Protein AF-A0A958XAW1-F1 (afdb_monomer_lite)

Foldseek 3Di:
DVVVVVVVVVVVVPPDPPPPLAFWDKDKDKDKDKDFADPPGDDDDDDDDDDDDDDDDPDRMDIDIDMDIDTGSDPVVVVVVVVV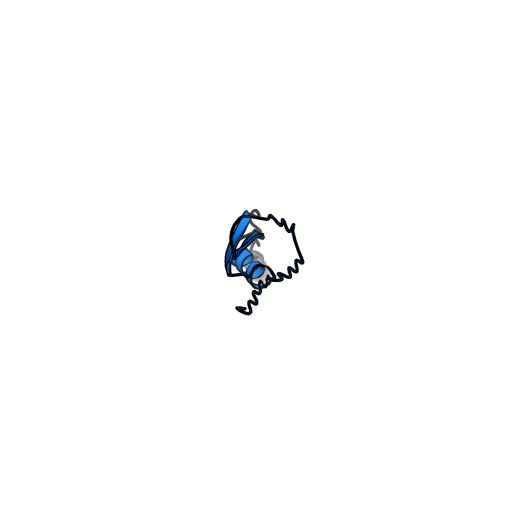DDDDDDDDDD

pLDDT: mean 83.37, std 15.76, range [49.16, 96.62]

Structure (mmCIF, N/CA/C/O backbone):
data_AF-A0A958XAW1-F1
#
_entry.id   AF-A0A958XAW1-F1
#
loop_
_atom_site.group_PDB
_atom_site.id
_atom_site.type_symbol
_atom_site.label_atom_id
_atom_site.label_alt_id
_atom_site.label_comp_id
_atom_site.label_asym_id
_atom_site.label_entity_id
_atom_site.label_seq_id
_atom_site.pdbx_PDB_ins_code
_atom_site.Cartn_x
_atom_site.Cartn_y
_atom_site.Cartn_z
_atom_site.occupancy
_atom_site.B_iso_or_equiv
_atom_site.auth_seq_id
_atom_site.auth_comp_id
_atom_site.auth_asym_id
_atom_site.auth_atom_id
_atom_site.pdbx_PDB_model_num
ATOM 1 N N . MET A 1 1 ? -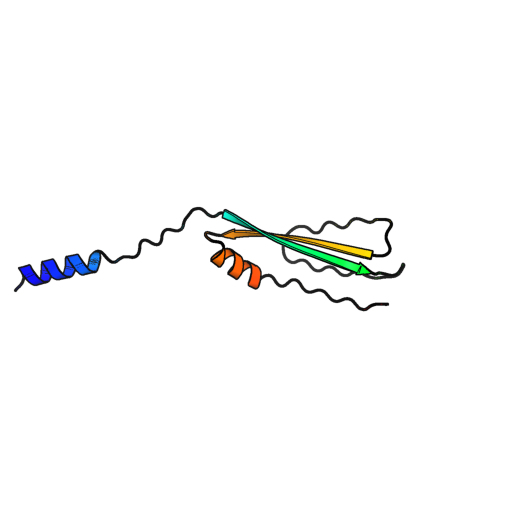54.207 -7.042 37.072 1.00 53.91 1 MET A N 1
ATOM 2 C CA . MET A 1 1 ? -54.156 -6.965 35.597 1.00 53.91 1 MET A CA 1
ATOM 3 C C . MET A 1 1 ? -53.298 -5.785 35.125 1.00 53.91 1 MET A C 1
ATOM 5 O O . MET A 1 1 ? -52.285 -6.035 34.496 1.00 53.91 1 MET A O 1
ATOM 9 N N . LEU A 1 2 ? -53.594 -4.527 35.500 1.00 49.16 2 LEU A N 1
ATOM 10 C CA . LEU A 1 2 ? -52.818 -3.348 35.052 1.00 49.16 2 LEU A CA 1
ATOM 11 C C . LEU A 1 2 ? -51.405 -3.217 35.680 1.00 49.16 2 LEU A C 1
ATOM 13 O O . LEU A 1 2 ? -50.460 -2.834 35.000 1.00 49.16 2 LEU A O 1
ATOM 17 N N . ARG A 1 3 ? -51.230 -3.601 36.957 1.00 51.12 3 ARG A N 1
ATOM 18 C CA . ARG A 1 3 ? -49.923 -3.556 37.663 1.00 51.12 3 ARG A CA 1
ATOM 19 C C . ARG A 1 3 ? -48.902 -4.572 37.133 1.00 51.12 3 ARG A C 1
ATOM 21 O O . ARG A 1 3 ? -47.713 -4.283 37.131 1.00 51.12 3 ARG A O 1
ATOM 28 N N . THR A 1 4 ? -49.355 -5.736 36.664 1.00 55.66 4 THR A N 1
ATOM 29 C CA . THR A 1 4 ? -48.488 -6.781 36.092 1.00 55.66 4 THR A CA 1
ATOM 30 C C . THR A 1 4 ? -48.015 -6.434 34.679 1.00 55.66 4 THR A C 1
ATOM 32 O O . THR A 1 4 ? -46.883 -6.745 34.327 1.00 55.66 4 THR A O 1
ATOM 35 N N . ILE A 1 5 ? -48.840 -5.727 33.898 1.00 59.03 5 ILE A N 1
ATOM 36 C CA . ILE A 1 5 ? -48.474 -5.226 32.563 1.00 59.03 5 ILE A CA 1
ATOM 37 C C . ILE A 1 5 ? -47.402 -4.128 32.660 1.00 59.03 5 ILE A C 1
ATOM 39 O O . ILE A 1 5 ? -46.465 -4.114 31.867 1.00 59.03 5 ILE A O 1
ATOM 43 N N . LEU A 1 6 ? -47.478 -3.260 33.678 1.00 56.41 6 LEU A N 1
ATOM 44 C CA . LEU A 1 6 ? -46.486 -2.198 33.893 1.00 56.41 6 LEU A CA 1
ATOM 45 C C . LEU A 1 6 ? -45.089 -2.751 34.245 1.00 56.41 6 LEU A C 1
ATOM 47 O O . LEU A 1 6 ? -44.077 -2.208 33.812 1.00 56.41 6 LEU A O 1
ATOM 51 N N . LEU A 1 7 ? -45.045 -3.855 34.998 1.00 55.31 7 LEU A N 1
ATOM 52 C CA . LEU A 1 7 ? -43.810 -4.556 35.368 1.00 55.31 7 LEU A CA 1
ATOM 53 C C . LEU A 1 7 ? -43.180 -5.300 34.182 1.00 55.31 7 LEU A C 1
ATOM 55 O O . LEU A 1 7 ? -41.958 -5.336 34.070 1.00 55.31 7 LEU A O 1
ATOM 59 N N . LEU A 1 8 ? -43.994 -5.836 33.269 1.00 53.94 8 LEU A N 1
ATOM 60 C CA . LEU A 1 8 ? -43.507 -6.549 32.086 1.00 53.94 8 LEU A CA 1
ATOM 61 C C . LEU A 1 8 ? -42.848 -5.602 31.065 1.00 53.94 8 LEU A C 1
ATOM 63 O O . LEU A 1 8 ? -41.828 -5.952 30.475 1.00 53.94 8 LEU A O 1
ATOM 67 N N . CYS A 1 9 ? -43.357 -4.374 30.911 1.00 54.25 9 CYS A N 1
ATOM 68 C CA . CYS A 1 9 ? -42.739 -3.359 30.045 1.00 54.25 9 CYS A CA 1
ATOM 69 C C . CYS A 1 9 ? -41.367 -2.881 30.552 1.00 54.25 9 CYS A C 1
ATOM 71 O O . CYS A 1 9 ? -40.504 -2.536 29.746 1.00 54.25 9 CYS A O 1
ATOM 73 N N . PHE A 1 10 ? -41.134 -2.891 31.869 1.00 53.78 10 PHE A N 1
ATOM 74 C CA . PHE A 1 10 ? -39.863 -2.447 32.452 1.00 53.78 10 PHE A CA 1
ATOM 75 C C . PHE A 1 10 ? -38.715 -3.439 32.192 1.00 53.78 10 PHE A C 1
ATOM 77 O O . PHE A 1 10 ? -37.562 -3.034 32.071 1.00 53.78 10 PHE A O 1
ATOM 84 N N . VAL A 1 11 ? -39.026 -4.732 32.034 1.00 58.56 11 VAL A N 1
ATOM 85 C CA . VAL A 1 11 ? -38.026 -5.779 31.755 1.00 58.56 11 VAL A CA 1
ATOM 86 C C . VAL A 1 11 ? -37.558 -5.749 30.293 1.00 58.56 11 VAL A C 1
ATOM 88 O O . VAL A 1 11 ? -36.399 -6.040 30.014 1.00 58.56 11 VAL A O 1
ATOM 91 N N . ILE A 1 12 ? -38.417 -5.334 29.357 1.00 57.88 12 ILE A N 1
ATOM 92 C CA . ILE A 1 12 ? -38.085 -5.296 27.921 1.00 57.88 12 ILE A CA 1
ATOM 93 C C . ILE A 1 12 ? -37.255 -4.044 27.571 1.00 57.88 12 ILE A C 1
ATOM 95 O O . ILE A 1 12 ? -36.405 -4.091 26.684 1.00 57.88 12 ILE A O 1
ATOM 99 N N . ALA A 1 13 ? -37.425 -2.939 28.306 1.00 57.06 13 ALA A N 1
ATOM 100 C CA . ALA A 1 13 ? -36.682 -1.694 28.076 1.00 57.06 13 ALA A CA 1
ATOM 101 C C . ALA A 1 13 ? -35.193 -1.754 28.492 1.00 57.06 13 ALA A C 1
ATOM 103 O O . ALA A 1 13 ? -34.404 -0.921 28.051 1.00 57.06 13 ALA A O 1
ATOM 104 N N . GLY A 1 14 ? -34.791 -2.732 29.315 1.00 57.25 14 GLY A N 1
ATOM 105 C CA . GLY A 1 14 ? -33.413 -2.873 29.810 1.00 57.25 14 GLY A CA 1
ATOM 106 C C . GLY A 1 14 ? -32.435 -3.565 28.850 1.00 57.25 14 GLY A C 1
ATOM 107 O O . GLY A 1 14 ? -31.235 -3.569 29.107 1.00 57.25 14 GLY A O 1
ATOM 108 N N . MET A 1 15 ? -32.917 -4.142 27.745 1.00 59.03 15 MET A N 1
ATOM 109 C CA . MET A 1 15 ? -32.095 -4.892 26.783 1.00 59.03 15 MET A CA 1
ATOM 110 C C . MET A 1 15 ? -31.663 -4.056 25.570 1.00 59.03 15 MET A C 1
ATOM 112 O O . MET A 1 15 ? -31.589 -4.567 24.454 1.00 59.03 15 MET A O 1
ATOM 116 N N . LEU A 1 16 ? -31.362 -2.768 25.752 1.00 59.75 16 LEU A N 1
ATOM 117 C CA . LEU A 1 16 ? -30.663 -2.022 24.707 1.00 59.75 16 LEU A CA 1
ATOM 118 C C . LEU A 1 16 ? -29.175 -2.401 24.758 1.00 59.75 16 LEU A C 1
ATOM 120 O O . LEU A 1 16 ? -28.518 -2.095 25.755 1.00 59.75 16 LEU A O 1
ATOM 124 N N . PRO A 1 17 ? -28.611 -3.056 23.724 1.00 62.62 17 PRO A N 1
ATOM 125 C CA . PRO A 1 17 ? -27.172 -3.241 23.664 1.00 62.62 17 PRO A CA 1
ATOM 126 C C . PRO A 1 17 ? -26.526 -1.857 23.580 1.00 62.62 17 PRO A C 1
ATOM 128 O O . PRO A 1 17 ? -26.698 -1.131 22.598 1.00 62.62 17 PRO A O 1
ATOM 131 N N . ALA A 1 18 ? -25.791 -1.480 24.625 1.00 57.66 18 ALA A N 1
ATOM 132 C CA . ALA A 1 18 ? -24.919 -0.320 24.590 1.00 57.66 18 ALA A CA 1
ATOM 133 C C . ALA A 1 18 ? -23.844 -0.578 23.526 1.00 57.66 18 ALA A C 1
ATOM 135 O O . ALA A 1 18 ? -22.915 -1.358 23.735 1.00 57.66 18 ALA A O 1
ATOM 136 N N . GLN A 1 19 ? -24.002 0.041 22.356 1.00 59.03 19 GLN A N 1
ATOM 137 C CA . GLN A 1 19 ? -23.001 0.031 21.293 1.00 59.03 19 GLN A CA 1
ATOM 138 C C . GLN A 1 19 ? -21.825 0.896 21.759 1.00 59.03 19 GLN A C 1
ATOM 140 O O . GLN A 1 19 ? -21.765 2.099 21.503 1.00 59.03 19 GLN A O 1
ATOM 145 N N . ALA A 1 20 ? -20.916 0.292 22.520 1.00 56.66 20 ALA A N 1
ATOM 146 C CA . ALA A 1 20 ? -19.674 0.921 22.925 1.00 56.66 20 ALA A CA 1
ATOM 147 C C . ALA A 1 20 ? -18.744 0.993 21.706 1.00 56.66 20 ALA A C 1
ATOM 149 O O . ALA A 1 20 ? -17.995 0.060 21.422 1.00 56.66 20 ALA A O 1
ATOM 150 N N . ASN A 1 21 ? -18.789 2.109 20.978 1.00 62.31 21 ASN A N 1
ATOM 151 C CA . ASN A 1 21 ? -17.723 2.455 20.045 1.00 62.31 21 ASN A CA 1
ATOM 152 C C . ASN A 1 21 ? -16.499 2.849 20.879 1.00 62.31 21 ASN A C 1
ATOM 154 O O . ASN A 1 21 ? -16.384 3.992 21.324 1.00 62.31 21 ASN A O 1
ATOM 158 N N . GLY A 1 22 ? -15.631 1.873 21.151 1.00 68.81 22 GLY A N 1
ATOM 159 C CA . GLY A 1 22 ? -14.355 2.097 21.824 1.00 68.81 22 GLY A CA 1
ATOM 160 C C . GLY A 1 22 ? -13.468 3.099 21.068 1.00 68.81 22 GLY A C 1
ATOM 161 O O . GLY A 1 22 ? -13.739 3.425 19.906 1.00 68.81 22 GLY A O 1
ATOM 162 N N . PRO A 1 23 ? -12.408 3.616 21.715 1.00 80.44 23 PRO A N 1
ATOM 163 C CA . PRO A 1 23 ? -11.477 4.531 21.064 1.00 80.44 23 PRO A CA 1
ATOM 164 C C . PRO A 1 23 ? -10.897 3.885 19.801 1.00 80.44 23 PRO A C 1
ATOM 166 O O . PRO A 1 23 ? -10.530 2.711 19.807 1.00 80.44 23 PRO A O 1
ATOM 169 N N . LYS A 1 24 ? -10.822 4.655 18.709 1.00 88.25 24 LYS A N 1
ATOM 170 C CA . LYS A 1 24 ? -10.185 4.186 17.475 1.00 88.25 24 LYS A CA 1
ATOM 171 C C . LYS A 1 24 ? -8.686 4.024 17.706 1.00 88.25 24 LYS A C 1
ATOM 173 O O . LYS A 1 24 ? -8.060 4.870 18.339 1.00 88.25 24 LYS A O 1
ATOM 178 N N . GLN A 1 25 ? -8.137 2.947 17.169 1.00 92.88 25 GLN A N 1
ATOM 179 C CA . GLN A 1 25 ? -6.724 2.602 17.220 1.00 92.88 25 GLN A CA 1
ATOM 180 C C . GLN A 1 25 ? -6.178 2.498 15.796 1.00 92.88 25 GLN A C 1
ATOM 182 O O . GLN A 1 25 ? -6.919 2.193 14.855 1.00 92.88 25 GLN A O 1
ATOM 187 N N . GLU A 1 26 ? -4.881 2.748 15.646 1.00 96.50 26 GLU A N 1
ATOM 188 C CA . GLU A 1 26 ? -4.182 2.581 14.376 1.00 96.50 26 GLU A CA 1
ATOM 189 C C . GLU A 1 26 ? -3.748 1.130 14.181 1.00 96.50 26 GLU A C 1
ATOM 191 O O . GLU A 1 26 ? -3.133 0.514 15.050 1.00 96.50 26 GLU A O 1
ATOM 196 N N . PHE A 1 27 ? -4.048 0.602 13.001 1.00 96.56 27 PHE A N 1
ATOM 197 C CA . PHE A 1 27 ? -3.640 -0.713 12.539 1.00 96.56 27 PHE A CA 1
ATOM 198 C C . PHE A 1 27 ? -2.826 -0.554 11.263 1.00 96.56 27 PHE A C 1
ATOM 200 O O . PHE A 1 27 ? -3.214 0.195 10.363 1.00 96.56 27 PHE A O 1
ATOM 207 N N . THR A 1 28 ? -1.727 -1.299 11.160 1.00 96.62 28 THR A N 1
ATOM 208 C CA . THR A 1 28 ? -0.780 -1.179 10.047 1.00 96.62 28 THR A CA 1
ATOM 209 C C . THR A 1 28 ? -0.600 -2.513 9.337 1.00 96.62 28 THR A C 1
ATOM 211 O O . THR A 1 28 ? -0.405 -3.546 9.977 1.00 96.62 28 THR A O 1
ATOM 214 N N . ARG A 1 29 ? -0.621 -2.488 8.002 1.00 95.25 29 ARG A N 1
ATOM 215 C CA . ARG A 1 29 ? -0.260 -3.619 7.141 1.00 95.25 29 ARG A CA 1
ATOM 216 C C . ARG A 1 29 ? 0.868 -3.197 6.208 1.00 95.25 29 ARG A C 1
ATOM 218 O O . ARG A 1 29 ? 0.734 -2.209 5.485 1.00 95.25 29 ARG A O 1
ATOM 225 N N . THR A 1 30 ? 1.960 -3.952 6.218 1.00 96.00 30 THR A N 1
ATOM 226 C CA . THR A 1 30 ? 3.108 -3.730 5.336 1.00 96.00 30 THR A CA 1
ATOM 227 C C . THR A 1 30 ? 3.153 -4.781 4.235 1.00 96.00 30 THR A C 1
ATOM 229 O O . THR A 1 30 ? 2.807 -5.945 4.444 1.00 96.00 30 THR A O 1
ATOM 232 N N . ILE A 1 31 ? 3.550 -4.363 3.037 1.00 95.06 31 ILE A N 1
ATOM 233 C CA . ILE A 1 31 ? 3.765 -5.246 1.892 1.00 95.06 31 ILE A CA 1
ATOM 234 C C . ILE A 1 31 ? 5.113 -4.879 1.288 1.00 95.06 31 ILE A C 1
ATOM 236 O O . ILE A 1 31 ? 5.325 -3.735 0.891 1.00 95.06 31 ILE A O 1
ATOM 240 N N . ASN A 1 32 ? 6.000 -5.864 1.201 1.00 95.75 32 ASN A N 1
ATOM 241 C CA . ASN A 1 32 ? 7.329 -5.714 0.626 1.00 95.75 32 ASN A CA 1
ATOM 242 C C . ASN A 1 32 ? 7.451 -6.678 -0.552 1.00 95.75 32 ASN A C 1
ATOM 244 O O . ASN A 1 32 ? 7.251 -7.888 -0.397 1.00 95.75 32 ASN A O 1
ATOM 248 N N . ARG A 1 33 ? 7.736 -6.143 -1.737 1.00 94.69 33 ARG A N 1
ATOM 249 C CA . ARG A 1 33 ? 7.969 -6.927 -2.952 1.00 94.69 33 ARG A CA 1
ATOM 250 C C . ARG A 1 33 ? 9.190 -6.398 -3.679 1.00 94.69 33 ARG A C 1
ATOM 252 O O . ARG A 1 33 ? 9.412 -5.194 -3.731 1.00 94.69 33 ARG A O 1
ATOM 259 N N . GLU A 1 34 ? 9.950 -7.307 -4.260 1.00 94.00 34 GLU A N 1
ATOM 260 C CA . GLU A 1 34 ? 11.105 -6.981 -5.080 1.00 94.00 34 GLU A CA 1
ATOM 261 C C . GLU A 1 34 ? 11.003 -7.743 -6.394 1.00 94.00 34 GLU A C 1
ATOM 263 O O . GLU A 1 34 ? 10.639 -8.921 -6.413 1.00 94.00 34 GLU A O 1
ATOM 268 N N . PHE A 1 35 ? 11.288 -7.043 -7.485 1.00 92.62 35 PHE A N 1
ATOM 269 C CA . PHE A 1 35 ? 11.238 -7.576 -8.836 1.00 92.62 35 PHE A CA 1
ATOM 270 C C . PHE A 1 35 ? 12.562 -7.279 -9.526 1.00 92.62 35 PHE A C 1
ATOM 272 O O . PHE A 1 35 ? 13.037 -6.145 -9.478 1.00 92.62 35 PHE A O 1
ATOM 279 N N . GLY A 1 36 ? 13.157 -8.281 -10.171 1.00 91.25 36 GLY A N 1
ATOM 280 C CA . GLY A 1 36 ? 14.306 -8.052 -11.045 1.00 91.25 36 GLY A CA 1
ATOM 281 C C . GLY A 1 36 ? 13.907 -7.182 -12.239 1.00 91.25 36 GLY A C 1
ATOM 282 O O . GLY A 1 36 ? 12.777 -7.273 -12.724 1.00 91.25 36 GLY A O 1
ATOM 283 N N . THR A 1 37 ? 14.823 -6.334 -12.701 1.00 88.50 37 THR A N 1
ATOM 284 C CA . THR A 1 37 ? 14.627 -5.486 -13.882 1.00 88.50 37 THR A CA 1
ATOM 285 C C . THR A 1 37 ? 15.895 -5.427 -14.724 1.00 88.50 37 THR A C 1
ATOM 287 O O . THR A 1 37 ? 17.004 -5.611 -14.224 1.00 88.50 37 THR A O 1
ATOM 290 N N . THR A 1 38 ? 15.734 -5.151 -16.013 1.00 86.31 38 THR A N 1
ATOM 291 C CA . THR A 1 38 ? 16.836 -4.818 -16.920 1.00 86.31 38 THR A CA 1
ATOM 292 C C . THR A 1 38 ? 17.074 -3.305 -16.934 1.00 86.31 38 THR A C 1
ATOM 294 O O . THR A 1 38 ? 16.294 -2.539 -16.360 1.00 86.31 38 THR A O 1
ATOM 297 N N . VAL A 1 39 ? 18.156 -2.874 -17.593 1.00 83.31 39 VAL A N 1
ATOM 298 C CA . VAL A 1 39 ? 18.547 -1.456 -17.726 1.00 83.31 39 VAL A CA 1
ATOM 299 C C . VAL A 1 39 ? 17.445 -0.611 -18.375 1.00 83.31 39 VAL A C 1
ATOM 301 O O . VAL A 1 39 ? 17.210 0.512 -17.943 1.00 83.31 39 VAL A O 1
ATOM 304 N N . ASP A 1 40 ? 16.724 -1.181 -19.343 1.00 83.94 40 ASP A N 1
ATOM 305 C CA . ASP A 1 40 ? 15.623 -0.519 -20.059 1.00 83.94 40 ASP A CA 1
ATOM 306 C C . ASP A 1 40 ? 14.241 -0.882 -19.487 1.00 83.94 40 ASP A C 1
ATOM 308 O O . ASP A 1 40 ? 13.203 -0.664 -20.117 1.00 83.94 40 ASP A O 1
ATOM 312 N N . GLY A 1 41 ? 14.209 -1.486 -18.297 1.00 84.31 41 GLY A N 1
ATOM 313 C CA . GLY A 1 41 ? 12.975 -1.931 -17.673 1.00 84.31 41 GLY A CA 1
ATOM 314 C C . GLY A 1 41 ? 12.061 -0.763 -17.308 1.00 84.31 41 GLY A C 1
ATOM 315 O O . GLY A 1 41 ? 12.472 0.222 -16.695 1.00 84.31 41 GLY A O 1
ATOM 316 N N . MET A 1 42 ? 10.782 -0.892 -17.654 1.00 89.19 42 MET A N 1
ATOM 317 C CA . MET A 1 42 ? 9.765 0.109 -17.347 1.00 89.19 42 MET A CA 1
ATOM 318 C C . MET A 1 42 ? 8.937 -0.319 -16.136 1.00 89.19 42 MET A C 1
ATOM 320 O O . MET A 1 42 ? 8.414 -1.430 -16.087 1.00 89.19 42 MET A O 1
ATOM 324 N N . THR A 1 43 ? 8.761 0.590 -15.175 1.00 91.06 43 THR A N 1
ATOM 325 C CA . THR A 1 43 ? 7.853 0.399 -14.034 1.00 91.06 43 THR A CA 1
ATOM 326 C C . THR A 1 43 ? 6.739 1.434 -14.075 1.00 91.06 43 THR A C 1
ATOM 328 O O . THR A 1 43 ? 6.998 2.635 -14.046 1.00 91.06 43 THR A O 1
ATOM 331 N N . ALA A 1 44 ? 5.493 0.965 -14.099 1.00 92.69 44 ALA A N 1
ATOM 332 C CA . ALA A 1 44 ? 4.309 1.805 -13.975 1.00 92.69 44 ALA A CA 1
ATOM 333 C C . ALA A 1 44 ? 3.710 1.656 -12.571 1.00 92.69 44 ALA A C 1
ATOM 335 O O . ALA A 1 44 ? 3.475 0.540 -12.105 1.00 92.69 44 ALA A O 1
ATOM 336 N N . LEU A 1 45 ? 3.447 2.780 -11.902 1.00 92.38 45 LEU A N 1
ATOM 337 C CA . LEU A 1 45 ? 2.866 2.811 -10.562 1.00 92.38 45 LEU A CA 1
ATOM 338 C C . LEU A 1 45 ? 1.590 3.648 -10.558 1.00 92.38 45 LEU A C 1
ATOM 340 O O . LEU A 1 45 ? 1.595 4.820 -10.929 1.00 92.38 45 LEU A O 1
ATOM 344 N N . TYR A 1 46 ? 0.506 3.041 -10.084 1.00 93.50 46 TYR A N 1
ATOM 345 C CA . TYR A 1 46 ? -0.796 3.678 -9.945 1.00 93.50 46 TYR A CA 1
ATOM 346 C C . TYR A 1 46 ? -1.185 3.666 -8.476 1.00 93.50 46 TYR A C 1
ATOM 348 O O . TYR A 1 46 ? -1.304 2.602 -7.869 1.00 93.50 46 TYR A O 1
ATOM 356 N N . ASN A 1 47 ? -1.391 4.849 -7.903 1.00 93.62 47 ASN A N 1
ATOM 357 C CA . ASN A 1 47 ? -1.807 4.988 -6.519 1.00 93.62 47 ASN A CA 1
ATOM 358 C C . ASN A 1 47 ? -3.083 5.822 -6.413 1.00 93.62 47 ASN A C 1
ATOM 360 O O . ASN A 1 47 ? -3.199 6.873 -7.038 1.00 93.62 47 ASN A O 1
ATOM 364 N N . LYS A 1 48 ? -4.024 5.358 -5.587 1.00 92.19 48 LYS A N 1
ATOM 365 C CA . LYS A 1 48 ? -5.261 6.083 -5.282 1.00 92.19 48 LYS A CA 1
ATOM 366 C C . LYS A 1 48 ? -5.157 6.916 -4.004 1.00 92.19 48 LYS A C 1
ATOM 368 O O . LYS A 1 48 ? -5.812 7.949 -3.911 1.00 92.19 48 LYS A O 1
ATOM 373 N N . TYR A 1 49 ? -4.381 6.467 -3.017 1.00 87.25 49 TYR A N 1
ATOM 374 C CA . TYR A 1 49 ? -4.350 7.075 -1.686 1.00 87.25 49 TYR A CA 1
ATOM 375 C C . TYR A 1 49 ? -2.934 7.128 -1.118 1.00 87.25 49 TYR A C 1
ATOM 377 O O . TYR A 1 49 ? -2.179 6.167 -1.216 1.00 87.25 49 TYR A O 1
ATOM 385 N N . GLY A 1 50 ? -2.596 8.230 -0.452 1.00 88.31 50 GLY A N 1
ATOM 386 C CA . GLY A 1 50 ? -1.282 8.415 0.162 1.00 88.31 50 GLY A CA 1
ATOM 387 C C . GLY A 1 50 ? -0.205 8.859 -0.826 1.00 88.31 50 GLY A C 1
ATOM 388 O O . GLY A 1 50 ? -0.472 9.149 -1.992 1.00 88.31 50 GLY A O 1
ATOM 389 N N . THR A 1 51 ? 1.025 8.930 -0.332 1.00 93.62 51 THR A N 1
ATOM 390 C CA . THR A 1 51 ? 2.160 9.495 -1.067 1.00 93.62 51 THR A CA 1
ATOM 391 C C . THR A 1 51 ? 3.022 8.394 -1.664 1.00 93.62 51 THR A C 1
ATOM 393 O O . THR A 1 51 ? 3.391 7.441 -0.981 1.00 93.62 51 THR A O 1
ATOM 396 N N . VAL A 1 52 ? 3.391 8.561 -2.931 1.00 94.31 52 VAL A N 1
ATOM 397 C CA . VAL A 1 52 ? 4.382 7.722 -3.606 1.00 94.31 52 VAL A CA 1
ATOM 398 C C . VAL A 1 52 ? 5.729 8.431 -3.566 1.00 94.31 52 VAL A C 1
ATOM 400 O O . VAL A 1 52 ? 5.841 9.564 -4.023 1.00 94.31 52 VAL A O 1
ATOM 403 N N . ASN A 1 53 ? 6.755 7.754 -3.051 1.00 95.31 53 ASN A N 1
ATOM 404 C CA . ASN A 1 53 ? 8.132 8.239 -3.070 1.00 95.31 53 ASN A CA 1
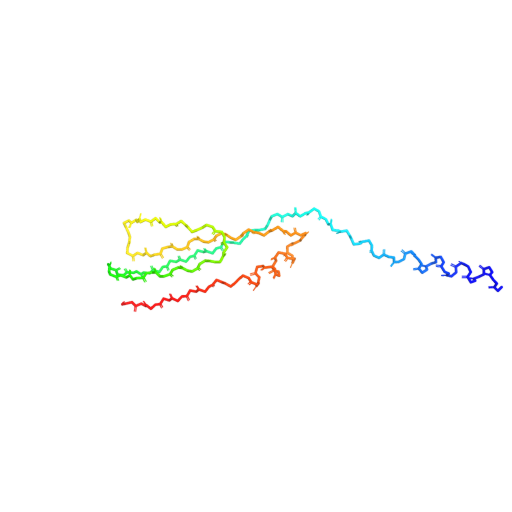ATOM 405 C C . ASN A 1 53 ? 8.982 7.296 -3.920 1.00 95.31 53 ASN A C 1
ATOM 407 O O . ASN A 1 53 ? 9.105 6.118 -3.589 1.00 95.31 53 ASN A O 1
ATOM 411 N N . VAL A 1 54 ? 9.581 7.818 -4.990 1.00 93.69 54 VAL A N 1
ATOM 412 C CA . VAL A 1 54 ? 10.458 7.051 -5.883 1.00 93.69 54 VAL A CA 1
ATOM 413 C C . VAL A 1 54 ? 11.901 7.463 -5.625 1.00 93.69 54 VAL A C 1
ATOM 415 O O . VAL A 1 54 ? 12.219 8.651 -5.612 1.00 93.69 54 VAL A O 1
ATOM 418 N N . LYS A 1 55 ? 12.770 6.479 -5.398 1.00 93.31 55 LYS A N 1
ATOM 419 C CA . LYS A 1 55 ? 14.208 6.677 -5.200 1.00 93.31 55 LYS A CA 1
ATOM 420 C C . LYS A 1 55 ? 14.972 5.721 -6.104 1.00 93.31 55 LYS A C 1
ATOM 422 O O . LYS A 1 55 ? 14.584 4.565 -6.244 1.00 93.31 55 LYS A O 1
ATOM 427 N N . THR A 1 56 ? 16.055 6.207 -6.694 1.00 91.38 56 THR A N 1
ATOM 428 C CA . THR A 1 56 ? 16.978 5.403 -7.499 1.00 91.38 56 THR A CA 1
ATOM 429 C C . THR A 1 56 ? 18.107 4.854 -6.630 1.00 91.38 56 THR A C 1
ATOM 431 O O . THR A 1 56 ? 18.526 5.494 -5.665 1.00 91.38 56 THR A O 1
ATOM 434 N N . TRP A 1 57 ? 18.619 3.680 -6.985 1.00 91.44 57 TRP A N 1
ATOM 435 C CA . TRP A 1 57 ? 19.665 2.956 -6.262 1.00 91.44 57 TRP A CA 1
ATOM 436 C C . TRP A 1 57 ? 20.488 2.107 -7.239 1.00 91.44 57 TRP A C 1
ATOM 438 O O . TRP A 1 57 ? 20.061 1.876 -8.367 1.00 91.44 57 TRP A O 1
ATOM 448 N N . GLN A 1 58 ? 21.680 1.672 -6.825 1.00 89.25 58 GLN A N 1
ATOM 449 C CA . GLN A 1 58 ? 22.581 0.855 -7.649 1.00 89.25 58 GLN A CA 1
ATOM 450 C C . GLN A 1 58 ? 22.245 -0.638 -7.510 1.00 89.2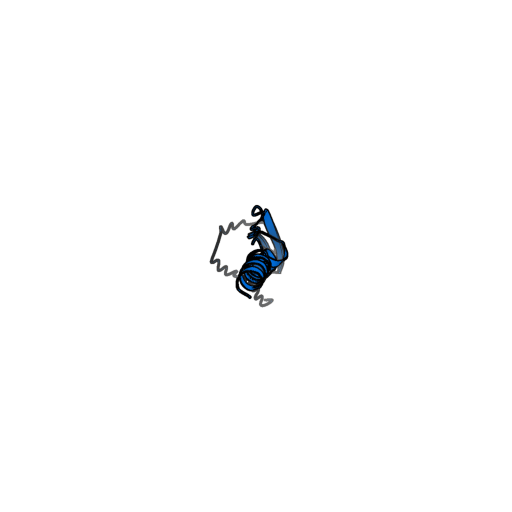5 58 GLN A C 1
ATOM 452 O O . GLN A 1 58 ? 23.003 -1.398 -6.912 1.00 89.25 58 GLN A O 1
ATOM 457 N N . ASN A 1 59 ? 21.083 -1.050 -8.022 1.00 87.00 59 ASN A N 1
ATOM 458 C CA . ASN A 1 59 ? 20.683 -2.456 -8.102 1.00 87.00 59 ASN A CA 1
ATOM 459 C C . ASN A 1 59 ? 19.809 -2.695 -9.343 1.00 87.00 59 ASN A C 1
ATOM 461 O O . ASN A 1 59 ? 19.034 -1.822 -9.732 1.00 87.00 59 ASN A O 1
ATOM 465 N N . ASN A 1 60 ? 19.888 -3.890 -9.928 1.00 89.62 60 ASN A N 1
ATOM 466 C CA . ASN A 1 60 ? 19.071 -4.313 -11.072 1.00 89.62 60 ASN A CA 1
ATOM 467 C C . ASN A 1 60 ? 17.702 -4.838 -10.605 1.00 89.62 60 ASN A C 1
ATOM 469 O O . ASN A 1 60 ? 17.215 -5.877 -11.058 1.00 89.62 60 ASN A O 1
ATOM 473 N N . SER A 1 61 ? 17.090 -4.146 -9.644 1.00 92.31 61 SER A N 1
ATOM 474 C CA . SER A 1 61 ? 15.785 -4.509 -9.109 1.00 92.31 61 SER A CA 1
ATOM 475 C C . SER A 1 61 ? 14.950 -3.288 -8.744 1.00 92.31 61 SER A C 1
ATOM 477 O O . SER A 1 61 ? 15.438 -2.198 -8.430 1.00 92.31 61 SER A O 1
ATOM 479 N N . VAL A 1 62 ? 13.641 -3.496 -8.786 1.00 93.38 62 VAL A N 1
ATOM 480 C CA . VAL A 1 62 ? 12.631 -2.551 -8.335 1.00 93.38 62 VAL A CA 1
ATOM 481 C C . VAL A 1 62 ? 12.064 -3.091 -7.037 1.00 93.38 62 VAL A C 1
ATOM 483 O O . VAL A 1 62 ? 11.397 -4.129 -7.011 1.00 93.38 62 VAL A O 1
ATOM 486 N N . LYS A 1 63 ? 12.329 -2.369 -5.950 1.00 94.50 63 LYS A N 1
ATOM 487 C CA . LYS A 1 63 ? 11.780 -2.669 -4.633 1.00 94.50 63 LYS A CA 1
ATOM 488 C C . LYS A 1 63 ? 10.568 -1.785 -4.359 1.00 94.50 63 LYS A C 1
ATOM 490 O O . LYS A 1 63 ? 10.636 -0.564 -4.489 1.00 94.50 63 LYS A O 1
ATOM 495 N N . ILE A 1 64 ? 9.465 -2.413 -3.968 1.00 94.94 64 ILE A N 1
ATOM 496 C CA . ILE A 1 64 ? 8.198 -1.764 -3.646 1.00 94.94 64 ILE A CA 1
ATOM 497 C C . ILE A 1 64 ? 7.870 -2.051 -2.181 1.00 94.94 64 ILE A C 1
ATOM 499 O O . ILE A 1 64 ? 7.535 -3.180 -1.814 1.00 94.94 64 ILE A O 1
ATOM 503 N N . ASP A 1 65 ? 7.948 -0.999 -1.367 1.00 95.94 65 ASP A N 1
ATOM 504 C CA . ASP A 1 65 ? 7.613 -1.009 0.054 1.00 95.94 65 ASP A CA 1
ATOM 505 C C . ASP A 1 65 ? 6.325 -0.200 0.271 1.00 95.94 65 ASP A C 1
ATOM 507 O O . ASP A 1 65 ? 6.277 1.001 -0.002 1.00 95.94 65 ASP A O 1
ATOM 511 N N . ILE A 1 66 ? 5.262 -0.860 0.738 1.00 95.62 66 ILE A N 1
ATOM 512 C CA . ILE A 1 66 ? 3.938 -0.256 0.942 1.00 95.62 66 ILE A CA 1
ATOM 513 C C . ILE A 1 66 ? 3.561 -0.373 2.414 1.00 95.62 66 ILE A C 1
ATOM 515 O O . ILE A 1 66 ? 3.544 -1.472 2.969 1.00 95.62 66 ILE A O 1
ATOM 519 N N . THR A 1 67 ? 3.176 0.754 3.012 1.00 96.44 67 THR A N 1
ATOM 520 C CA . THR A 1 67 ? 2.636 0.824 4.373 1.00 96.44 67 THR A CA 1
ATOM 521 C C . THR A 1 67 ? 1.209 1.345 4.316 1.00 96.44 67 THR A C 1
ATOM 523 O O . THR A 1 67 ? 0.967 2.468 3.875 1.00 96.44 67 THR A O 1
ATOM 526 N N . ILE A 1 68 ? 0.259 0.529 4.762 1.00 95.19 68 ILE A N 1
ATOM 527 C CA . ILE A 1 68 ? -1.163 0.866 4.809 1.00 95.19 68 ILE A CA 1
ATOM 528 C C . ILE A 1 68 ? -1.549 1.050 6.273 1.00 95.19 68 ILE A C 1
ATOM 530 O O . ILE A 1 68 ? -1.418 0.108 7.052 1.00 95.19 68 ILE A O 1
ATOM 534 N N . VAL A 1 69 ? -2.050 2.234 6.630 1.00 95.38 69 VAL A N 1
ATOM 535 C CA . VAL A 1 69 ? -2.496 2.564 7.993 1.00 95.38 69 VAL A CA 1
ATOM 536 C C . VAL A 1 69 ? -4.007 2.787 7.999 1.00 95.38 69 VAL A C 1
ATOM 538 O O . VAL A 1 69 ? -4.536 3.529 7.169 1.00 95.38 69 VAL A O 1
ATOM 541 N N . VAL A 1 70 ? -4.709 2.135 8.923 1.00 94.94 70 VAL A N 1
ATOM 542 C CA . VAL A 1 70 ? -6.167 2.203 9.088 1.00 94.94 70 VAL A CA 1
ATOM 543 C C . VAL A 1 70 ? -6.504 2.514 10.542 1.00 94.94 70 VAL A C 1
ATOM 545 O O . VAL A 1 70 ? -6.007 1.864 11.450 1.00 94.94 70 VAL A O 1
ATOM 548 N N . ASN A 1 71 ? 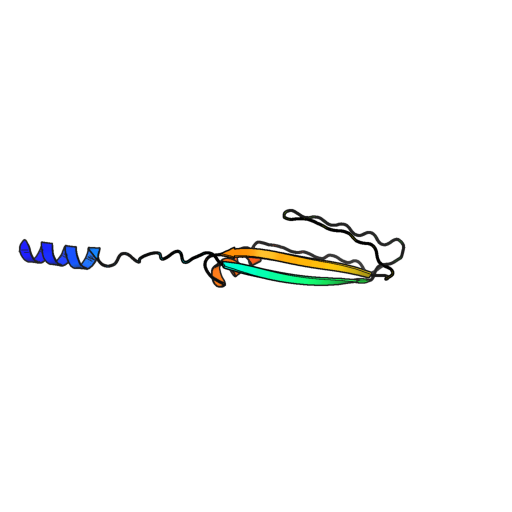-7.409 3.468 10.757 1.00 94.44 71 ASN A N 1
ATOM 549 C CA . ASN A 1 71 ? -7.955 3.794 12.074 1.00 94.44 71 ASN A CA 1
ATOM 550 C C . ASN A 1 71 ? -9.301 3.075 12.288 1.00 94.44 71 ASN A C 1
ATOM 552 O O . ASN A 1 71 ? -10.272 3.390 11.593 1.00 94.44 71 ASN A O 1
ATOM 556 N N . ALA A 1 72 ? -9.385 2.139 13.237 1.00 94.19 72 ALA A N 1
ATOM 557 C CA . ALA A 1 72 ? -10.584 1.323 13.488 1.00 94.19 72 ALA A CA 1
ATOM 558 C C . ALA A 1 72 ? -10.813 1.050 14.986 1.00 94.19 72 ALA A C 1
ATOM 560 O O . ALA A 1 72 ? -9.904 1.232 15.789 1.00 94.19 72 ALA A O 1
ATOM 561 N N . GLY A 1 73 ? -12.020 0.624 15.379 1.00 92.62 73 GLY A N 1
ATOM 562 C CA . GLY A 1 73 ? -12.332 0.308 16.781 1.00 92.62 73 GLY A CA 1
ATOM 563 C C . GLY A 1 73 ? -11.865 -1.084 17.223 1.00 92.62 73 GLY A C 1
ATOM 564 O O . GLY A 1 73 ? -11.839 -1.384 18.412 1.00 92.62 73 GLY A O 1
ATOM 565 N N . SER A 1 74 ? -11.508 -1.954 16.274 1.00 92.69 74 SER A N 1
ATOM 566 C CA . SER A 1 74 ? -10.972 -3.290 16.545 1.00 92.69 74 SER A CA 1
ATOM 567 C C . SER A 1 74 ? -10.170 -3.828 15.359 1.00 92.69 74 SER A C 1
ATOM 569 O O . SER A 1 74 ? -10.373 -3.404 14.218 1.00 92.69 74 SER A O 1
ATOM 571 N N . GLN A 1 75 ? -9.339 -4.845 15.608 1.00 92.62 75 GLN A N 1
ATOM 572 C CA . GLN A 1 75 ? -8.612 -5.572 14.559 1.00 92.62 75 GLN A CA 1
ATOM 573 C C . GLN A 1 75 ? -9.559 -6.109 13.474 1.00 92.62 75 GLN A C 1
ATOM 575 O O . GLN A 1 75 ? -9.297 -5.960 12.286 1.00 92.62 75 GLN A O 1
ATOM 580 N N . ARG A 1 76 ? -10.714 -6.665 13.870 1.00 94.38 76 ARG A N 1
ATOM 581 C CA . ARG A 1 76 ? -11.695 -7.233 12.932 1.00 94.38 76 ARG A CA 1
ATOM 582 C C . ARG A 1 76 ? -12.279 -6.183 11.988 1.00 94.38 76 ARG A C 1
ATOM 584 O O . ARG A 1 76 ? -12.591 -6.490 10.840 1.00 94.38 76 ARG A O 1
ATOM 591 N N . GLU A 1 77 ? -12.487 -4.961 12.468 1.00 94.44 77 GLU A N 1
ATOM 592 C CA . GLU A 1 77 ? -12.916 -3.849 11.617 1.00 94.44 77 GLU A CA 1
ATOM 593 C C . GLU A 1 77 ? -11.795 -3.379 10.693 1.00 94.44 77 GLU A C 1
ATOM 595 O O . GLU A 1 77 ? -12.051 -3.144 9.511 1.00 94.44 77 GLU A O 1
ATOM 600 N N . ALA A 1 78 ? -10.563 -3.295 11.202 1.00 95.88 78 ALA A N 1
ATOM 601 C CA . ALA A 1 78 ? -9.396 -2.958 10.397 1.00 95.88 78 ALA A CA 1
ATOM 602 C C . ALA A 1 78 ? -9.196 -3.960 9.251 1.00 95.88 78 ALA A C 1
ATOM 604 O O . ALA A 1 78 ? -9.026 -3.547 8.106 1.00 95.88 78 ALA A O 1
ATOM 605 N N . ASP A 1 79 ? -9.321 -5.262 9.519 1.00 95.44 79 ASP A N 1
ATOM 606 C CA . ASP A 1 79 ? -9.195 -6.323 8.514 1.00 95.44 79 ASP A CA 1
ATOM 607 C C . ASP A 1 79 ? -10.225 -6.179 7.389 1.00 95.44 79 ASP A C 1
ATOM 609 O O . ASP A 1 79 ? -9.859 -6.218 6.214 1.00 95.44 79 ASP A O 1
ATOM 613 N N . LYS A 1 80 ? -11.487 -5.867 7.718 1.00 95.88 80 LYS A N 1
ATOM 614 C CA . LYS A 1 80 ? -12.518 -5.574 6.705 1.00 95.88 80 LYS A CA 1
ATOM 615 C C . LYS A 1 80 ? -12.149 -4.384 5.820 1.00 95.88 80 LYS A C 1
ATOM 617 O O . LYS A 1 80 ? -12.515 -4.355 4.646 1.00 95.88 80 LYS A O 1
ATOM 622 N N . ILE A 1 81 ? -11.486 -3.368 6.374 1.00 94.56 81 ILE A N 1
ATOM 623 C CA . ILE A 1 81 ? -11.026 -2.209 5.601 1.00 94.56 81 ILE A CA 1
ATOM 624 C C . ILE A 1 81 ? -9.834 -2.610 4.731 1.00 94.56 81 ILE A C 1
ATOM 626 O O . ILE A 1 81 ? -9.828 -2.292 3.542 1.00 94.56 81 ILE A O 1
ATOM 630 N N . PHE A 1 82 ? -8.870 -3.352 5.276 1.00 95.25 82 PHE A N 1
ATOM 631 C CA . PHE A 1 82 ? -7.726 -3.837 4.513 1.00 95.25 82 PHE A CA 1
ATOM 632 C C . PHE A 1 82 ? -8.138 -4.728 3.337 1.00 95.25 82 PHE A C 1
ATOM 634 O O . PHE A 1 82 ? -7.565 -4.597 2.260 1.00 95.25 82 PHE A O 1
ATOM 641 N N . ASP A 1 83 ? -9.162 -5.568 3.482 1.00 94.69 83 ASP A N 1
ATOM 642 C CA . ASP A 1 83 ? -9.637 -6.453 2.407 1.00 94.69 83 ASP A CA 1
ATOM 643 C C . ASP A 1 83 ? -10.199 -5.693 1.196 1.00 94.69 83 ASP A C 1
ATOM 645 O O . ASP A 1 83 ? -10.198 -6.200 0.063 1.00 94.69 83 ASP A O 1
ATOM 649 N N . ARG A 1 84 ? -10.652 -4.454 1.424 1.00 93.69 84 ARG A N 1
ATOM 650 C CA . ARG A 1 84 ? -11.109 -3.527 0.380 1.00 93.69 84 ARG A CA 1
ATOM 651 C C . ARG A 1 84 ? -9.948 -2.845 -0.339 1.00 93.69 84 ARG A C 1
ATOM 653 O O . ARG A 1 84 ? -10.154 -2.306 -1.426 1.00 93.69 84 ARG A O 1
ATOM 660 N N . ILE A 1 85 ? -8.748 -2.859 0.238 1.00 93.00 85 ILE A N 1
ATOM 661 C CA . ILE A 1 85 ? -7.543 -2.285 -0.358 1.00 93.00 85 ILE A CA 1
ATOM 662 C C . ILE A 1 85 ? -6.879 -3.371 -1.201 1.00 93.00 85 ILE A C 1
ATOM 664 O O . ILE A 1 85 ? -6.295 -4.325 -0.692 1.00 93.00 85 ILE A O 1
ATOM 668 N N . LYS A 1 86 ? -7.001 -3.241 -2.523 1.00 92.50 86 LYS A N 1
ATOM 669 C CA . LYS A 1 86 ? -6.380 -4.161 -3.477 1.00 92.50 86 LYS A CA 1
ATOM 670 C C . LYS A 1 86 ? -5.020 -3.624 -3.897 1.00 92.50 86 LYS A C 1
ATOM 672 O O . LYS A 1 86 ? -4.931 -2.530 -4.447 1.00 92.50 86 LYS A O 1
ATOM 677 N N . VAL A 1 87 ? -3.984 -4.415 -3.640 1.00 92.88 87 VAL A N 1
ATOM 678 C CA . VAL A 1 87 ? -2.613 -4.155 -4.080 1.00 92.88 87 VAL A CA 1
ATOM 679 C C . VAL A 1 87 ? -2.248 -5.248 -5.070 1.00 92.88 87 VAL A C 1
ATOM 681 O O . VAL A 1 87 ? -2.115 -6.410 -4.692 1.00 92.88 87 VAL A O 1
ATOM 684 N N . ASN A 1 88 ? -2.141 -4.869 -6.340 1.00 94.06 88 ASN A N 1
ATOM 685 C CA . ASN A 1 88 ? -1.883 -5.793 -7.435 1.00 94.06 88 ASN A CA 1
ATOM 686 C C . ASN A 1 88 ? -0.463 -5.589 -7.951 1.00 94.06 88 ASN A C 1
ATOM 688 O O . ASN A 1 88 ? -0.019 -4.454 -8.115 1.00 94.06 88 ASN A O 1
ATOM 692 N N . PHE A 1 89 ? 0.212 -6.695 -8.246 1.00 92.81 89 PHE A N 1
ATOM 693 C CA . PHE A 1 89 ? 1.530 -6.695 -8.862 1.00 92.81 89 PHE A CA 1
ATOM 694 C C . PHE A 1 89 ? 1.451 -7.471 -10.169 1.00 92.81 89 PHE A C 1
ATOM 696 O O . PHE A 1 89 ? 0.914 -8.577 -10.202 1.00 92.81 89 PHE A O 1
ATOM 703 N N . ALA A 1 90 ? 1.998 -6.887 -11.226 1.00 91.12 90 ALA A N 1
ATOM 704 C CA . ALA A 1 90 ? 2.238 -7.558 -12.488 1.00 91.12 90 ALA A CA 1
ATOM 705 C C . ALA A 1 90 ? 3.717 -7.381 -12.818 1.00 91.12 90 ALA A C 1
ATOM 707 O O . ALA A 1 90 ? 4.241 -6.269 -12.751 1.00 91.12 90 ALA A O 1
ATOM 708 N N . ASN A 1 91 ? 4.386 -8.481 -13.134 1.00 86.00 91 ASN A N 1
ATOM 709 C CA . ASN A 1 91 ? 5.766 -8.477 -13.578 1.00 86.00 91 ASN A CA 1
ATOM 710 C C . ASN A 1 91 ? 5.868 -9.431 -14.762 1.00 86.00 91 ASN A C 1
ATOM 712 O O . ASN A 1 91 ? 5.499 -10.600 -14.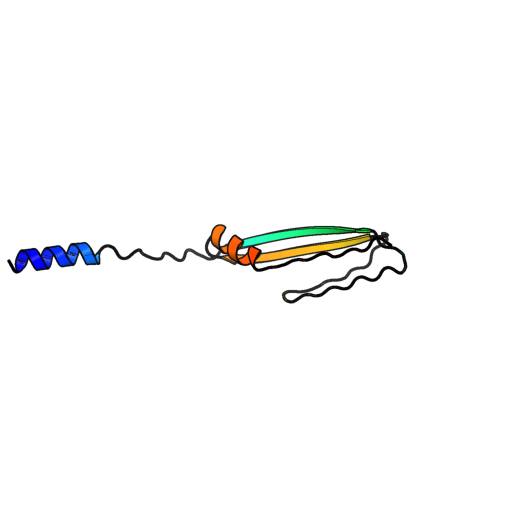655 1.00 86.00 91 ASN A O 1
ATOM 716 N N . THR A 1 92 ? 6.352 -8.907 -15.878 1.00 78.88 92 THR A N 1
ATOM 717 C CA . THR A 1 92 ? 6.817 -9.721 -16.992 1.00 78.88 92 THR A CA 1
ATOM 718 C C . THR A 1 92 ? 8.325 -9.754 -16.858 1.00 78.88 92 THR A C 1
ATOM 720 O O . THR A 1 92 ? 8.964 -8.709 -16.973 1.00 78.88 92 THR A O 1
ATOM 723 N N . ALA A 1 93 ? 8.883 -10.923 -16.546 1.00 62.94 93 ALA A N 1
ATOM 724 C CA . ALA A 1 93 ? 10.324 -11.105 -16.613 1.00 62.94 93 ALA A CA 1
ATOM 725 C C . ALA A 1 93 ? 10.757 -10.862 -18.067 1.00 62.94 93 ALA A C 1
ATOM 727 O O . ALA A 1 93 ? 10.206 -11.484 -18.978 1.00 62.94 93 ALA A O 1
ATOM 728 N N . GLY A 1 94 ? 11.648 -9.889 -18.259 1.00 53.03 94 GLY A N 1
ATOM 729 C CA . GLY A 1 94 ? 12.315 -9.637 -19.536 1.00 53.03 94 GLY A CA 1
ATOM 730 C C . GLY A 1 94 ? 13.430 -10.634 -19.792 1.00 53.03 94 GLY A C 1
ATOM 731 O O . GLY A 1 94 ? 13.960 -11.185 -18.799 1.00 53.03 94 GLY A O 1
#

Radius of gyration: 25.77 Å; chains: 1; bounding box: 77×21×58 Å

Secondary structure (DSSP, 8-state):
-HHHHHHHHHHHTT-------PPPEEEEEEEEEEEE--TT-------SSS-------SSSEEEEEEEEEEEESSHHHHHHHHHH----------

Sequence (94 aa):
MLRTILLLCFVIAGMLPAQANGPKQEFTRTINREFGTTVDGMTALYNKYGTVNVKTWQNNSVKIDITIVVNAGSQREADKIFDRIKVNFANTAG